Protein AF-G5SJY6-F1 (afdb_monomer)

Organism: NCBI:txid913086

pLDDT: mean 93.72, std 6.52, range [63.47, 98.56]

Sequence (112 aa):
GRPDYPKAISLLQKASEDLDNDSAVDAQMLLGLIYANGVGIAADDEKAAWYFKRSSAISRTGYSEYWAGMMFLNGEPGFIEKNKQKALHWLNLSCLEGFDTGCEEFETLTNG

Nearest PDB structures (foldseek):
  3rjv-assembly1_A  TM=9.802E-01  e=4.331E-10  Klebsiella pneumoniae subsp. pneumoniae MGH 78578
  8gm4-assembly1_A  TM=5.313E-01  e=2.725E-02  Homo sapiens
  5jkp-assembly1_A  TM=5.688E-01  e=1.264E-01  Pseudomonas aeruginosa PAO1
  6lch-assembly1_A  TM=5.613E-01  e=2.004E-01  Pseudomonas aeruginosa
  2gw1-assembly1_B  TM=4.530E-01  e=2.108E+00  Saccharomyces cerevisiae

Secondary structure (DSSP, 8-state):
----HHHHHHHHHHHTS-TTSTHHHHHHHHHHHHHHHTSSS---HHHHHHHHHHHHHHS-TTHHHHHHHHHHHH-BTTTB---HHHHHHHHHHHHHTT-HHHHHHHHHHHH-

Foldseek 3Di:
DQDDVVVLLVVLVVQLPPLVDPSVLVSLLVNLLCQCQQVVHRRDNPSSVVSQCVSCVSPPFLPSLQVSLVCLCVPDPPRHHNDLVSSLVSLVVSVVSPNVVSVVVNCVSVVD

InterPro domains:
  IPR006597 Sel1-like repeat [PF08238] (2-17)
  IPR006597 Sel1-like repeat [PF08238] (26-56)
  IPR006597 Sel1-like repeat [PF08238] (63-98)
  IPR006597 Sel1-like repeat [SM00671] (25-60)
  IPR006597 Sel1-like repeat [SM00671] (62-99)
  IPR052945 Mitotic Progression Regulator [PTHR43628] (2-99)

Mean predicted aligned error: 3.3 Å

Solvent-accessible surface area (backbone atoms only — not comparable to full-atom values): 5666 Å² total; per-residue (Å²): 132,82,87,59,51,74,60,50,49,55,53,29,52,61,45,40,68,48,74,92,38,78,57,15,38,57,24,22,38,50,51,11,46,48,24,54,65,26,67,94,50,77,58,36,60,70,62,11,49,53,27,17,50,55,20,9,72,78,68,45,60,23,47,38,28,26,50,49,8,49,43,21,54,70,30,39,93,97,74,37,68,64,30,65,68,59,12,44,54,28,9,46,53,2,26,74,57,68,20,62,70,17,38,55,54,32,50,52,70,72,74,107

Radius of gyration: 13.59 Å; Cα contacts (8 Å, |Δi|>4): 167; chains: 1; bounding box: 34×24×40 Å

Structure (mmCIF, N/CA/C/O backbone):
data_AF-G5SJY6-F1
#
_entry.id   AF-G5SJY6-F1
#
loop_
_atom_site.group_PDB
_atom_site.id
_atom_site.type_symbol
_atom_site.label_atom_id
_atom_site.label_alt_id
_atom_site.label_comp_id
_atom_site.label_asym_id
_atom_site.label_entity_id
_atom_site.label_seq_id
_atom_site.pdbx_PDB_ins_code
_atom_site.Cartn_x
_atom_site.Cartn_y
_atom_site.Cartn_z
_atom_site.occupancy
_atom_site.B_iso_or_equiv
_atom_site.auth_seq_id
_atom_site.auth_comp_id
_atom_site.auth_asym_id
_atom_site.auth_atom_id
_atom_site.pdbx_PDB_model_num
ATOM 1 N N . GLY A 1 1 ? -9.889 -4.452 -22.628 1.00 64.31 1 GLY A N 1
ATOM 2 C CA . GLY A 1 1 ? -9.205 -5.755 -22.477 1.00 64.31 1 GLY A CA 1
ATOM 3 C C . GLY A 1 1 ? -9.195 -6.128 -21.010 1.00 64.31 1 GLY A C 1
ATOM 4 O O . GLY A 1 1 ? -9.330 -5.227 -20.194 1.00 64.31 1 GLY A O 1
ATOM 5 N N . ARG A 1 2 ? -9.092 -7.416 -20.662 1.00 77.06 2 ARG A N 1
ATOM 6 C CA . ARG A 1 2 ? -8.899 -7.817 -19.257 1.00 77.06 2 ARG A CA 1
ATOM 7 C C . ARG A 1 2 ? -7.470 -7.458 -18.809 1.00 77.06 2 ARG A C 1
ATOM 9 O O . ARG A 1 2 ? -6.580 -7.527 -19.659 1.00 77.06 2 ARG A O 1
ATOM 16 N N . PRO A 1 3 ? -7.247 -7.071 -17.542 1.00 83.69 3 PRO A N 1
ATOM 17 C CA . PRO A 1 3 ? -5.902 -6.825 -17.028 1.00 83.69 3 PRO A CA 1
ATOM 18 C C . PRO A 1 3 ? -5.017 -8.078 -17.121 1.00 83.69 3 PRO A C 1
ATOM 20 O O . PRO A 1 3 ? -5.493 -9.190 -16.895 1.00 83.69 3 PRO A O 1
ATOM 23 N N . ASP A 1 4 ? -3.734 -7.886 -17.434 1.00 91.62 4 ASP A N 1
ATOM 24 C CA . ASP A 1 4 ? -2.702 -8.932 -17.445 1.00 91.62 4 ASP A CA 1
ATOM 25 C C . ASP A 1 4 ? -1.763 -8.706 -16.253 1.00 91.62 4 ASP A C 1
ATOM 27 O O . ASP A 1 4 ? -0.782 -7.961 -16.336 1.00 91.62 4 ASP A O 1
ATOM 31 N N . TYR A 1 5 ? -2.123 -9.298 -15.112 1.00 91.12 5 TYR A N 1
ATOM 32 C CA . TYR A 1 5 ? -1.386 -9.132 -13.858 1.00 91.12 5 TYR A CA 1
ATOM 33 C C . TYR A 1 5 ? 0.029 -9.718 -13.895 1.00 91.12 5 TYR A C 1
ATOM 35 O O . TYR A 1 5 ? 0.938 -9.027 -13.438 1.00 91.12 5 TYR A O 1
ATOM 43 N N . PRO A 1 6 ? 0.282 -10.913 -14.468 1.00 92.88 6 PRO A N 1
ATOM 44 C CA . PRO A 1 6 ? 1.649 -11.405 -14.638 1.00 92.88 6 PRO A CA 1
ATOM 45 C C . PRO A 1 6 ? 2.543 -10.429 -15.410 1.00 92.88 6 PRO A C 1
ATOM 47 O O . PRO A 1 6 ? 3.672 -10.155 -14.994 1.00 92.88 6 PRO A O 1
ATOM 50 N N . LYS A 1 7 ? 2.033 -9.842 -16.500 1.00 94.38 7 LYS A N 1
ATOM 51 C CA . LYS A 1 7 ? 2.777 -8.828 -17.252 1.00 94.38 7 LYS A CA 1
ATOM 52 C C . LYS A 1 7 ? 2.974 -7.541 -16.451 1.00 94.38 7 LYS A C 1
ATOM 54 O O . LYS A 1 7 ? 4.069 -6.985 -16.481 1.00 94.38 7 LYS A O 1
ATOM 59 N N . ALA A 1 8 ? 1.950 -7.075 -15.735 1.00 93.44 8 ALA A N 1
ATOM 60 C CA . ALA A 1 8 ? 2.057 -5.899 -14.872 1.00 93.44 8 ALA A CA 1
ATOM 61 C C . ALA A 1 8 ? 3.129 -6.093 -13.789 1.00 93.44 8 ALA A C 1
ATOM 63 O O . ALA A 1 8 ? 3.979 -5.226 -13.614 1.00 93.44 8 ALA A O 1
ATOM 64 N N . ILE A 1 9 ? 3.151 -7.260 -13.138 1.00 95.19 9 ILE A N 1
ATOM 65 C CA . ILE A 1 9 ? 4.170 -7.621 -12.147 1.00 95.19 9 ILE A CA 1
ATOM 66 C C . ILE A 1 9 ? 5.567 -7.566 -12.762 1.00 95.19 9 ILE A C 1
ATOM 68 O O . ILE A 1 9 ? 6.448 -6.939 -12.187 1.00 95.19 9 ILE A O 1
ATOM 72 N N . SER A 1 10 ? 5.771 -8.157 -13.943 1.00 95.44 10 SER A N 1
ATOM 73 C CA . SER A 1 10 ? 7.080 -8.133 -14.608 1.00 95.44 10 SER A CA 1
ATOM 74 C C . SER A 1 10 ? 7.551 -6.709 -14.934 1.00 95.44 10 SER A C 1
ATOM 76 O O . SER A 1 10 ? 8.724 -6.387 -14.745 1.00 95.44 10 SER A O 1
ATOM 78 N N . LEU A 1 11 ? 6.643 -5.839 -15.389 1.00 94.81 11 LEU A N 1
ATOM 79 C CA . LEU A 1 11 ? 6.960 -4.439 -15.681 1.00 94.81 11 LEU A CA 1
ATOM 80 C C . LEU A 1 11 ? 7.311 -3.653 -14.414 1.00 94.81 11 LEU A C 1
ATOM 82 O O . LEU A 1 11 ? 8.298 -2.920 -14.411 1.00 94.81 11 LEU A O 1
ATOM 86 N N . LEU A 1 12 ? 6.536 -3.828 -13.342 1.00 95.25 12 LEU A N 1
ATOM 87 C CA . LEU A 1 12 ? 6.784 -3.164 -12.064 1.00 95.25 12 LEU A CA 1
ATOM 88 C C . LEU A 1 12 ? 8.069 -3.673 -11.404 1.00 95.25 12 LEU A C 1
ATOM 90 O O . LEU A 1 12 ? 8.820 -2.879 -10.851 1.00 95.25 12 LEU A O 1
ATOM 94 N N . GLN A 1 13 ? 8.367 -4.973 -11.501 1.00 95.06 13 GLN A N 1
ATOM 95 C CA . GLN A 1 13 ? 9.625 -5.533 -11.002 1.00 95.06 13 GLN A CA 1
ATOM 96 C C . GLN A 1 13 ? 10.816 -4.851 -11.666 1.00 95.06 13 GLN A C 1
ATOM 98 O O . GLN A 1 13 ? 11.686 -4.353 -10.959 1.00 95.06 13 GLN A O 1
ATOM 103 N N . LYS A 1 14 ? 10.792 -4.720 -12.996 1.00 93.31 14 LYS A N 1
ATOM 104 C CA . LYS A 1 14 ? 11.828 -4.000 -13.739 1.00 93.31 14 LYS A CA 1
ATOM 105 C C . LYS A 1 14 ? 11.931 -2.527 -13.323 1.00 93.31 14 LYS A C 1
ATOM 107 O O . LYS A 1 14 ? 13.029 -2.009 -13.185 1.00 93.31 14 LYS A O 1
ATOM 112 N N . ALA A 1 15 ? 10.799 -1.853 -13.112 1.00 92.06 15 ALA A N 1
ATOM 113 C CA . ALA A 1 15 ? 10.789 -0.467 -12.637 1.00 92.06 15 ALA A CA 1
ATOM 114 C C . ALA A 1 15 ? 11.341 -0.326 -11.205 1.00 92.06 15 ALA A C 1
ATOM 116 O O . ALA A 1 15 ? 11.907 0.704 -10.867 1.00 92.06 15 ALA A O 1
ATOM 117 N N . SER A 1 16 ? 11.227 -1.371 -10.380 1.00 91.50 16 SER A N 1
ATOM 118 C CA . SER A 1 16 ? 11.731 -1.387 -9.002 1.00 91.50 16 SER A CA 1
ATOM 119 C C . SER A 1 16 ? 13.222 -1.725 -8.857 1.00 91.50 16 SER A C 1
ATOM 121 O O . SER A 1 16 ? 13.718 -1.756 -7.728 1.00 91.50 16 SER A O 1
ATOM 123 N N . GLU A 1 17 ? 13.921 -2.0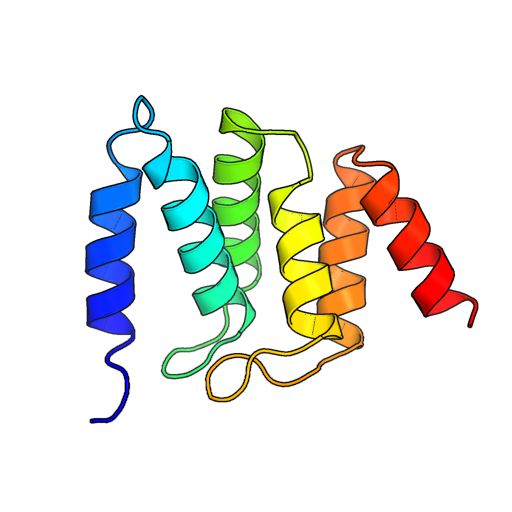28 -9.959 1.00 87.56 17 GLU A N 1
ATOM 124 C CA . GLU A 1 17 ? 15.352 -2.377 -9.958 1.00 87.56 17 GLU A CA 1
ATOM 125 C C . GLU A 1 17 ? 16.256 -1.149 -9.779 1.00 87.56 17 GLU A C 1
ATOM 127 O O . GLU A 1 17 ? 17.311 -1.260 -9.156 1.00 87.56 17 GLU A O 1
ATOM 132 N N . ASP A 1 18 ? 15.840 0.011 -10.293 1.00 83.75 18 ASP A N 1
ATOM 133 C CA . ASP A 1 18 ? 16.586 1.269 -10.206 1.00 83.75 18 ASP A CA 1
ATOM 134 C C . ASP A 1 18 ? 16.116 2.091 -9.000 1.00 83.75 18 ASP A C 1
ATOM 136 O O . ASP A 1 18 ? 15.206 2.911 -9.100 1.00 83.75 18 ASP A O 1
ATOM 140 N N . LEU A 1 19 ? 16.717 1.828 -7.836 1.00 74.81 19 LEU A N 1
ATOM 141 C CA . LEU A 1 19 ? 16.338 2.459 -6.565 1.00 74.81 19 LEU A CA 1
ATOM 142 C C . LEU A 1 19 ? 16.669 3.958 -6.491 1.00 74.81 19 LEU A C 1
ATOM 144 O O . LEU A 1 19 ? 16.162 4.627 -5.595 1.00 74.81 19 LEU A O 1
ATOM 148 N N . ASP A 1 20 ? 17.490 4.479 -7.408 1.00 76.06 20 ASP A N 1
ATOM 149 C CA . ASP A 1 20 ? 17.823 5.909 -7.482 1.00 76.06 20 ASP A CA 1
ATOM 150 C C . ASP A 1 20 ? 16.731 6.719 -8.205 1.00 76.06 20 ASP A C 1
ATOM 152 O O . ASP A 1 20 ? 16.796 7.947 -8.292 1.00 76.06 20 ASP A O 1
ATOM 156 N N . ASN A 1 21 ? 15.717 6.032 -8.734 1.00 77.31 21 ASN A N 1
ATOM 157 C CA . ASN A 1 21 ? 14.588 6.626 -9.419 1.00 77.31 21 ASN A CA 1
ATOM 158 C C . ASN A 1 21 ? 13.356 6.628 -8.506 1.00 77.31 21 ASN A C 1
ATOM 160 O O . ASN A 1 21 ? 12.959 5.584 -7.989 1.00 77.31 21 ASN A O 1
ATOM 164 N N . ASP A 1 22 ? 12.689 7.778 -8.388 1.00 76.69 22 ASP A N 1
ATOM 165 C CA . ASP A 1 22 ? 11.446 7.930 -7.615 1.00 76.69 22 ASP A CA 1
ATOM 166 C C . ASP A 1 22 ? 10.369 6.901 -8.019 1.00 76.69 22 ASP A C 1
ATOM 168 O O . ASP A 1 22 ? 9.554 6.480 -7.199 1.00 76.69 22 ASP A O 1
ATOM 172 N N . SER A 1 23 ? 10.405 6.417 -9.267 1.00 86.19 23 SER A N 1
ATOM 173 C CA . SER A 1 23 ? 9.498 5.367 -9.749 1.00 86.19 23 SER A CA 1
ATOM 174 C C . SER A 1 23 ? 9.650 4.017 -9.040 1.00 86.19 23 SER A C 1
ATOM 176 O O . SER A 1 23 ? 8.712 3.217 -9.073 1.00 86.19 23 SER A O 1
ATOM 178 N N . ALA A 1 24 ? 10.776 3.749 -8.368 1.00 90.56 24 ALA A N 1
ATOM 179 C CA . ALA A 1 24 ? 10.965 2.520 -7.606 1.00 90.56 24 ALA A CA 1
ATOM 180 C C . ALA A 1 24 ? 10.044 2.447 -6.383 1.00 90.56 24 ALA A C 1
ATOM 182 O O . ALA A 1 24 ? 9.569 1.354 -6.063 1.00 90.56 24 ALA A O 1
ATOM 183 N N . VAL A 1 25 ? 9.757 3.589 -5.745 1.00 92.94 25 VAL A N 1
ATOM 184 C CA . VAL A 1 25 ? 8.806 3.693 -4.626 1.00 92.94 25 VAL A CA 1
ATOM 185 C C . VAL A 1 25 ? 7.427 3.242 -5.107 1.00 92.94 25 VAL A C 1
ATOM 187 O O . VAL A 1 25 ? 6.897 2.230 -4.645 1.00 92.94 25 VAL A O 1
ATOM 190 N N . ASP A 1 26 ? 6.893 3.918 -6.127 1.00 93.81 26 ASP A N 1
ATOM 191 C CA . ASP A 1 26 ? 5.563 3.636 -6.676 1.00 93.81 26 ASP A CA 1
ATOM 192 C C . ASP A 1 26 ? 5.453 2.205 -7.222 1.00 93.81 26 ASP A C 1
ATOM 194 O O . ASP A 1 26 ? 4.442 1.522 -7.026 1.00 93.81 26 ASP A O 1
ATOM 198 N N . ALA A 1 27 ? 6.505 1.709 -7.881 1.00 95.81 27 ALA A N 1
ATOM 199 C CA . ALA A 1 27 ? 6.529 0.354 -8.413 1.00 95.81 27 ALA A CA 1
ATOM 200 C C . ALA A 1 27 ? 6.433 -0.701 -7.302 1.00 95.81 27 ALA A C 1
ATOM 202 O O . ALA A 1 27 ? 5.684 -1.675 -7.428 1.00 95.81 27 ALA A O 1
ATOM 203 N N . GLN A 1 28 ? 7.162 -0.503 -6.202 1.00 96.00 28 GLN A N 1
ATOM 204 C CA . GLN A 1 28 ? 7.118 -1.389 -5.043 1.00 96.00 28 GLN A CA 1
ATOM 205 C C . GLN A 1 28 ? 5.773 -1.289 -4.310 1.00 96.00 28 GLN A C 1
ATOM 207 O O . GLN A 1 28 ? 5.213 -2.326 -3.953 1.00 96.00 28 GLN A O 1
ATOM 212 N N . MET A 1 29 ? 5.190 -0.092 -4.171 1.00 96.44 29 MET A N 1
ATOM 213 C CA . MET A 1 29 ? 3.836 0.080 -3.620 1.00 96.44 29 MET A CA 1
ATOM 214 C C . MET A 1 29 ? 2.789 -0.686 -4.436 1.00 96.44 29 MET A C 1
ATOM 216 O O . MET A 1 29 ? 1.981 -1.431 -3.879 1.00 96.44 29 MET A O 1
ATOM 220 N N . LEU A 1 30 ? 2.820 -0.567 -5.765 1.00 95.94 30 LEU A N 1
ATOM 221 C CA . LEU A 1 30 ? 1.878 -1.269 -6.638 1.00 95.94 30 LEU A CA 1
ATOM 222 C C . LEU A 1 30 ? 2.081 -2.787 -6.622 1.00 95.94 30 LEU A C 1
ATOM 224 O O . LEU A 1 30 ? 1.096 -3.524 -6.604 1.00 95.94 30 LEU A O 1
ATOM 228 N N . LEU A 1 31 ? 3.327 -3.272 -6.586 1.00 96.88 31 LEU A N 1
ATOM 229 C CA . LEU A 1 31 ? 3.610 -4.703 -6.420 1.00 96.88 31 LEU A CA 1
ATOM 230 C C . LEU A 1 31 ? 3.030 -5.227 -5.111 1.00 96.88 31 LEU A C 1
ATOM 232 O O . LEU A 1 31 ? 2.336 -6.246 -5.120 1.00 96.88 31 LEU A O 1
ATOM 236 N N . GLY A 1 32 ? 3.264 -4.509 -4.011 1.00 97.44 32 GLY A N 1
ATOM 237 C CA . GLY A 1 32 ? 2.696 -4.848 -2.714 1.00 97.44 32 GLY A CA 1
ATOM 238 C C . GLY A 1 32 ? 1.173 -4.933 -2.772 1.00 97.44 32 GLY A C 1
ATOM 239 O O . GLY A 1 32 ? 0.590 -5.929 -2.352 1.00 97.44 32 GLY A O 1
ATOM 240 N N . LEU A 1 33 ? 0.522 -3.946 -3.394 1.00 97.38 33 LEU A N 1
ATOM 241 C CA . LEU A 1 33 ? -0.934 -3.904 -3.498 1.00 97.38 33 LEU A CA 1
ATOM 242 C C . LEU A 1 33 ? -1.504 -5.030 -4.372 1.00 97.38 33 LEU A C 1
ATOM 244 O O . LEU A 1 33 ? -2.541 -5.594 -4.031 1.00 97.38 33 LEU A O 1
ATOM 248 N N . ILE A 1 34 ? -0.831 -5.405 -5.465 1.00 96.31 34 ILE A N 1
ATOM 249 C CA . ILE A 1 34 ? -1.240 -6.539 -6.310 1.00 96.31 34 ILE A CA 1
ATOM 250 C C . ILE A 1 34 ? -1.239 -7.843 -5.499 1.00 96.31 34 ILE A C 1
ATOM 252 O O . ILE A 1 34 ? -2.231 -8.578 -5.533 1.00 96.31 34 ILE A O 1
ATOM 256 N N . TYR A 1 35 ? -0.169 -8.109 -4.743 1.00 97.88 35 TYR A N 1
ATOM 257 C CA . TYR A 1 35 ? -0.072 -9.305 -3.901 1.00 97.88 35 TYR A CA 1
ATOM 258 C C . TYR A 1 35 ? -1.033 -9.267 -2.708 1.00 97.88 35 TYR A C 1
ATOM 260 O O . TYR A 1 35 ? -1.678 -10.274 -2.431 1.00 97.88 35 TYR A O 1
ATOM 268 N N . ALA A 1 36 ? -1.208 -8.113 -2.061 1.00 97.44 36 ALA A N 1
ATOM 269 C CA . ALA A 1 36 ? -2.159 -7.947 -0.962 1.00 97.44 36 ALA A CA 1
ATOM 270 C C . ALA A 1 36 ? -3.606 -8.141 -1.428 1.00 97.44 36 ALA A C 1
ATOM 272 O O . ALA A 1 36 ? -4.469 -8.619 -0.693 1.00 97.44 36 ALA A O 1
ATOM 273 N N . ASN A 1 37 ? -3.914 -7.729 -2.658 1.00 95.00 37 ASN A N 1
ATOM 274 C CA . ASN A 1 37 ? -5.257 -7.822 -3.204 1.00 95.00 37 ASN A CA 1
ATOM 275 C C . ASN A 1 37 ? -5.589 -9.253 -3.646 1.00 95.00 37 ASN A C 1
ATOM 277 O O . ASN A 1 37 ? -6.641 -9.772 -3.272 1.00 95.00 37 ASN A O 1
ATOM 281 N N . GLY A 1 38 ? -4.682 -9.897 -4.388 1.00 92.00 38 GLY A N 1
ATOM 282 C CA . GLY A 1 38 ? -4.915 -11.224 -4.961 1.00 92.00 38 GLY A CA 1
ATOM 283 C C . GLY A 1 38 ? -5.923 -11.219 -6.114 1.00 92.00 38 GLY A C 1
ATOM 284 O O . GLY A 1 38 ? -6.697 -12.160 -6.268 1.00 92.00 38 GLY A O 1
ATOM 285 N N . VAL A 1 39 ? -5.964 -10.150 -6.918 1.00 82.69 39 VAL A N 1
ATOM 286 C CA . VAL A 1 39 ? -6.820 -10.104 -8.115 1.00 82.69 39 VAL A CA 1
ATOM 287 C C . VAL A 1 39 ? -6.036 -10.599 -9.322 1.00 82.69 39 VAL A C 1
ATOM 289 O O . VAL A 1 39 ? -4.973 -10.082 -9.651 1.00 82.69 39 VAL A O 1
ATOM 292 N N . GLY A 1 40 ? -6.564 -11.638 -9.975 1.00 84.44 40 GLY A N 1
ATOM 293 C CA . GLY A 1 40 ? -5.936 -12.289 -11.130 1.00 84.44 40 GLY A CA 1
ATOM 294 C C . GLY A 1 40 ? -4.697 -13.136 -10.808 1.00 84.44 40 GLY A C 1
ATOM 295 O O . GLY A 1 40 ? -4.177 -13.794 -11.707 1.00 84.44 40 GLY A O 1
ATOM 296 N N . ILE A 1 4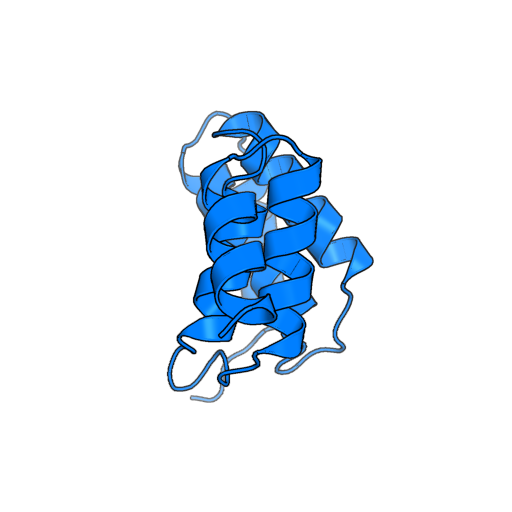1 ? -4.263 -13.157 -9.545 1.00 91.00 41 ILE A N 1
ATOM 297 C CA . ILE A 1 41 ? -3.227 -14.026 -8.967 1.00 91.00 41 ILE A CA 1
ATOM 298 C C . ILE A 1 41 ? -3.654 -14.455 -7.553 1.00 91.00 41 ILE A C 1
ATOM 300 O O . ILE A 1 41 ? -4.609 -13.907 -7.015 1.00 91.00 41 ILE A O 1
ATOM 304 N N . ALA A 1 42 ? -2.952 -15.398 -6.924 1.00 93.81 42 ALA A N 1
ATOM 305 C CA . ALA A 1 42 ? -3.169 -15.684 -5.504 1.00 93.81 42 ALA A CA 1
ATOM 306 C C . ALA A 1 42 ? -2.671 -14.518 -4.629 1.00 93.81 42 ALA A C 1
ATOM 308 O O . ALA A 1 42 ? -1.612 -13.953 -4.909 1.00 93.81 42 ALA A O 1
ATOM 309 N N . ALA A 1 43 ? -3.430 -14.177 -3.582 1.00 94.69 43 ALA A N 1
ATOM 310 C CA . ALA A 1 43 ? -2.981 -13.223 -2.572 1.00 94.69 43 ALA A CA 1
ATOM 311 C C . ALA A 1 43 ? -1.764 -13.772 -1.809 1.00 94.69 43 ALA A C 1
ATOM 313 O O . ALA A 1 43 ? -1.672 -14.977 -1.569 1.00 94.69 43 ALA A O 1
ATOM 314 N N . ASP A 1 44 ? -0.849 -12.883 -1.435 1.00 97.75 44 ASP A N 1
ATOM 315 C CA . ASP A 1 44 ? 0.388 -13.206 -0.723 1.00 97.75 44 ASP A CA 1
ATOM 316 C C . ASP A 1 44 ? 0.777 -12.018 0.168 1.00 97.75 44 ASP A C 1
ATOM 318 O O . ASP A 1 44 ? 1.502 -11.112 -0.249 1.00 97.75 44 ASP A O 1
ATOM 322 N N . ASP A 1 45 ? 0.233 -11.997 1.386 1.00 96.44 45 ASP A N 1
ATOM 323 C CA . ASP A 1 45 ? 0.421 -10.884 2.323 1.00 96.44 45 ASP A CA 1
ATOM 324 C C . ASP A 1 45 ? 1.880 -10.770 2.797 1.00 96.44 45 ASP A C 1
ATOM 326 O O . ASP A 1 45 ? 2.368 -9.665 3.030 1.00 96.44 45 ASP A O 1
ATOM 330 N N . GLU A 1 46 ? 2.624 -11.880 2.866 1.00 97.31 46 GLU A N 1
ATOM 331 C CA . GLU A 1 46 ? 4.053 -11.856 3.210 1.00 97.31 46 GLU A CA 1
ATOM 332 C C . GLU A 1 46 ? 4.862 -11.133 2.132 1.00 97.31 46 GLU A C 1
ATOM 334 O O . GLU A 1 46 ? 5.664 -10.239 2.424 1.00 97.31 46 GLU A O 1
ATOM 339 N N . LYS A 1 47 ? 4.623 -11.477 0.863 1.00 97.38 47 LYS A N 1
ATOM 340 C CA . LYS A 1 47 ? 5.280 -10.804 -0.257 1.00 97.38 47 LYS A CA 1
ATOM 341 C C . LYS A 1 47 ? 4.829 -9.352 -0.376 1.00 97.38 47 LYS A C 1
ATOM 343 O O . LYS A 1 47 ? 5.654 -8.487 -0.673 1.00 97.38 47 LYS A O 1
ATOM 348 N N . ALA A 1 48 ? 3.556 -9.067 -0.118 1.00 98.00 48 ALA A N 1
ATOM 349 C CA . ALA A 1 48 ? 3.054 -7.703 -0.102 1.00 98.00 48 ALA A CA 1
ATOM 350 C C . ALA A 1 48 ? 3.766 -6.847 0.953 1.00 98.00 48 ALA A C 1
ATOM 352 O O . ALA A 1 48 ? 4.310 -5.795 0.617 1.00 98.00 48 ALA A O 1
ATOM 353 N N . ALA A 1 49 ? 3.864 -7.343 2.190 1.00 97.62 49 ALA A N 1
ATOM 354 C CA . ALA A 1 49 ? 4.592 -6.679 3.266 1.00 97.62 49 ALA A CA 1
ATOM 355 C C . ALA A 1 49 ? 6.070 -6.464 2.911 1.00 97.62 49 ALA A C 1
ATOM 357 O O . ALA A 1 49 ? 6.617 -5.397 3.172 1.00 97.62 49 ALA A O 1
ATOM 358 N N . TRP A 1 50 ? 6.718 -7.437 2.263 1.00 97.25 50 TRP A N 1
ATOM 359 C CA . TRP A 1 50 ? 8.100 -7.284 1.805 1.00 97.25 50 TRP A CA 1
ATOM 360 C C . TRP A 1 50 ? 8.270 -6.122 0.815 1.00 97.25 50 TRP A C 1
ATOM 362 O O . TRP A 1 50 ? 9.207 -5.332 0.945 1.00 97.25 50 TRP A O 1
ATOM 372 N N . TYR A 1 51 ? 7.361 -5.989 -0.155 1.00 97.62 51 TYR A N 1
ATOM 373 C CA . TYR A 1 51 ? 7.390 -4.884 -1.114 1.00 97.62 51 TYR A CA 1
ATOM 374 C C . TYR A 1 51 ? 7.090 -3.533 -0.458 1.00 97.62 51 TYR A C 1
ATOM 376 O O . TYR A 1 51 ? 7.808 -2.568 -0.721 1.00 97.62 51 TYR A O 1
ATOM 384 N N . PHE A 1 52 ? 6.091 -3.464 0.425 1.00 97.69 52 PHE A N 1
ATOM 385 C CA . PHE A 1 52 ? 5.773 -2.229 1.143 1.00 97.69 52 PHE A CA 1
ATOM 386 C C . PHE A 1 52 ? 6.930 -1.764 2.024 1.00 97.69 52 PHE A C 1
ATOM 388 O O . PHE A 1 52 ? 7.311 -0.601 1.931 1.00 97.69 52 PHE A O 1
ATOM 395 N N . LYS A 1 53 ? 7.578 -2.670 2.765 1.00 95.50 53 LYS A N 1
ATOM 396 C CA . LYS A 1 53 ? 8.750 -2.321 3.579 1.00 95.50 53 LYS A CA 1
ATOM 397 C C . LYS A 1 53 ? 9.897 -1.776 2.743 1.00 95.50 53 LYS A C 1
ATOM 399 O O . LYS A 1 53 ? 10.532 -0.804 3.140 1.00 95.50 53 LYS A O 1
ATOM 404 N N . ARG A 1 54 ? 10.171 -2.380 1.580 1.00 94.12 54 ARG A N 1
ATOM 405 C CA . ARG A 1 54 ? 11.200 -1.869 0.660 1.00 94.12 54 ARG A CA 1
ATOM 406 C C . ARG A 1 54 ? 10.871 -0.464 0.182 1.00 94.12 54 ARG A C 1
ATOM 408 O O . ARG A 1 54 ? 11.750 0.388 0.235 1.00 94.12 54 ARG A O 1
ATOM 415 N N . SER A 1 55 ? 9.617 -0.226 -0.194 1.00 94.88 55 SER A N 1
ATOM 416 C CA . SER A 1 55 ? 9.158 1.091 -0.632 1.00 94.88 55 SER A CA 1
ATOM 417 C C . SER A 1 55 ? 9.287 2.118 0.491 1.00 94.88 55 SER A C 1
ATOM 419 O O . SER A 1 55 ? 9.860 3.191 0.309 1.00 94.88 55 SER A O 1
ATOM 421 N N . SER A 1 56 ? 8.822 1.769 1.689 1.00 94.75 56 SER A N 1
ATOM 422 C CA . SER A 1 56 ? 8.901 2.612 2.882 1.00 94.75 56 SER A CA 1
ATOM 423 C C . SER A 1 56 ? 10.353 2.905 3.291 1.00 94.75 56 SER A C 1
ATOM 425 O O . SER A 1 56 ? 10.636 4.001 3.769 1.00 94.75 56 SER A O 1
ATOM 427 N N . ALA A 1 57 ? 11.293 1.984 3.049 1.00 92.19 57 ALA A N 1
ATOM 428 C CA . ALA A 1 57 ? 12.714 2.173 3.353 1.00 92.19 57 ALA A CA 1
ATOM 429 C C . ALA A 1 57 ? 13.412 3.216 2.462 1.00 92.19 57 ALA A C 1
ATOM 431 O O . ALA A 1 57 ? 14.376 3.836 2.906 1.00 92.19 57 ALA A O 1
ATOM 432 N N . ILE A 1 58 ? 12.938 3.415 1.228 1.00 90.56 58 ILE A N 1
ATOM 433 C CA . ILE A 1 58 ? 13.467 4.425 0.290 1.00 90.56 58 ILE A CA 1
ATOM 434 C C . ILE A 1 58 ? 12.571 5.670 0.180 1.00 90.56 58 ILE A C 1
ATOM 436 O O . ILE A 1 58 ? 12.852 6.565 -0.609 1.00 90.56 58 ILE A O 1
ATOM 440 N N . SER A 1 59 ? 11.500 5.741 0.974 1.00 88.88 59 SER A N 1
ATOM 441 C CA . SER A 1 59 ? 10.595 6.890 1.043 1.00 88.88 59 SER A CA 1
ATOM 442 C C . SER A 1 59 ? 10.427 7.350 2.495 1.00 88.88 59 SER A C 1
ATOM 444 O O . SER A 1 59 ? 11.296 8.029 3.042 1.00 88.88 59 SER A O 1
ATOM 446 N N . ARG A 1 60 ? 9.323 6.978 3.146 1.00 92.94 60 ARG A N 1
ATOM 447 C CA . ARG A 1 60 ? 9.063 7.223 4.564 1.00 92.94 60 ARG A CA 1
ATOM 448 C C . ARG A 1 60 ? 8.626 5.920 5.228 1.00 92.94 60 ARG A C 1
ATOM 450 O O . ARG A 1 60 ? 7.690 5.272 4.764 1.00 92.94 60 ARG A O 1
ATOM 457 N N . THR A 1 61 ? 9.265 5.580 6.346 1.00 94.50 61 THR A N 1
ATOM 458 C CA . THR A 1 61 ? 8.947 4.388 7.141 1.00 94.50 61 THR A CA 1
ATOM 459 C C . THR A 1 61 ? 7.446 4.296 7.436 1.00 94.50 61 THR A C 1
ATOM 461 O O . THR A 1 61 ? 6.834 5.283 7.843 1.00 94.50 61 THR A O 1
ATOM 464 N N . GLY A 1 62 ? 6.857 3.125 7.173 1.00 93.81 62 GLY A N 1
ATOM 465 C CA . GLY A 1 62 ? 5.435 2.823 7.366 1.00 93.81 62 GLY A CA 1
ATOM 466 C C . GLY A 1 62 ? 4.455 3.489 6.386 1.00 93.81 62 GLY A C 1
ATOM 467 O O . GLY A 1 62 ? 3.259 3.198 6.448 1.00 93.81 62 GLY A O 1
ATOM 468 N N . TYR A 1 63 ? 4.905 4.360 5.473 1.00 96.56 63 TYR A N 1
ATOM 469 C CA . TYR A 1 63 ? 4.009 5.078 4.556 1.00 96.56 63 TYR A CA 1
ATOM 470 C C . TYR A 1 63 ? 3.320 4.153 3.546 1.00 96.56 63 TYR A C 1
ATOM 472 O O . TYR A 1 63 ? 2.128 4.308 3.278 1.00 96.56 63 TYR A O 1
ATOM 480 N N . SER A 1 64 ? 4.045 3.183 2.988 1.00 97.31 64 SER A N 1
ATOM 481 C CA . SER A 1 64 ? 3.506 2.293 1.950 1.00 97.31 64 SER A CA 1
ATOM 482 C C . SER A 1 64 ? 2.429 1.366 2.510 1.00 97.31 64 SER A C 1
ATOM 484 O O . SER A 1 64 ? 1.409 1.125 1.866 1.00 97.31 64 SER A O 1
ATOM 486 N N . GLU A 1 65 ? 2.631 0.888 3.737 1.00 98.00 65 GLU A N 1
ATOM 487 C CA . GLU A 1 65 ? 1.664 0.107 4.499 1.00 98.00 65 GLU A CA 1
ATOM 488 C C . GLU A 1 65 ? 0.414 0.940 4.820 1.00 98.00 65 GLU A C 1
ATOM 490 O O . GLU A 1 65 ? -0.708 0.470 4.625 1.00 98.00 65 GLU A O 1
ATOM 495 N N . TYR A 1 66 ? 0.586 2.205 5.226 1.00 98.38 66 TYR A N 1
ATO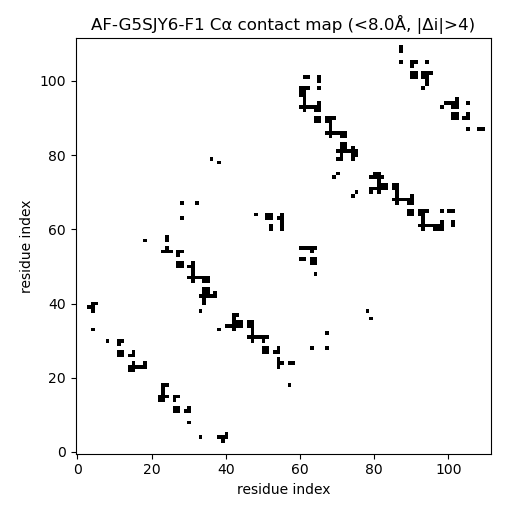M 496 C CA . TYR A 1 66 ? -0.535 3.126 5.442 1.00 98.38 66 TYR A CA 1
ATOM 497 C C . TYR A 1 66 ? -1.341 3.313 4.159 1.00 98.38 66 TYR A C 1
ATOM 499 O O . TYR A 1 66 ? -2.564 3.160 4.150 1.00 98.38 66 TYR A O 1
ATOM 507 N N . TRP A 1 67 ? -0.648 3.599 3.056 1.00 98.19 67 TRP A N 1
ATOM 508 C CA . TRP A 1 67 ? -1.272 3.797 1.758 1.00 98.19 67 TRP A CA 1
ATOM 509 C C . TRP A 1 67 ? -2.064 2.560 1.324 1.00 98.19 67 TRP A C 1
ATOM 511 O O . TRP A 1 67 ? -3.211 2.691 0.900 1.00 98.19 67 TRP A O 1
ATOM 521 N N . ALA A 1 68 ? -1.512 1.357 1.505 1.00 98.06 68 ALA A N 1
ATOM 522 C CA . ALA A 1 68 ? -2.225 0.111 1.233 1.00 98.06 68 ALA A CA 1
ATOM 523 C C . ALA A 1 68 ? -3.497 -0.018 2.087 1.00 98.06 68 ALA A C 1
ATOM 525 O O . ALA A 1 68 ? -4.560 -0.370 1.570 1.00 98.06 68 ALA A O 1
ATOM 526 N N . GLY A 1 69 ? -3.415 0.332 3.373 1.00 98.25 69 GLY A N 1
ATOM 527 C CA . GLY A 1 69 ? -4.563 0.395 4.272 1.00 98.25 69 GLY A CA 1
ATOM 528 C C . GLY A 1 69 ? -5.678 1.297 3.745 1.00 98.25 69 GLY A C 1
ATOM 529 O O . GLY A 1 69 ? -6.831 0.871 3.638 1.00 98.25 69 GLY A O 1
ATOM 530 N N . MET A 1 70 ? -5.320 2.507 3.313 1.00 98.44 70 MET A N 1
ATOM 531 C CA . MET A 1 70 ? -6.259 3.467 2.731 1.00 98.44 70 MET A CA 1
ATOM 532 C C . MET A 1 70 ? -6.833 3.000 1.388 1.00 98.44 70 MET A C 1
ATOM 534 O O . MET A 1 70 ? -8.019 3.211 1.129 1.00 98.44 70 MET A O 1
ATOM 538 N N . MET A 1 71 ? -6.042 2.319 0.554 1.00 98.25 71 MET A N 1
ATOM 539 C CA . MET A 1 71 ? -6.517 1.735 -0.706 1.00 98.25 71 MET A CA 1
ATOM 540 C C . MET A 1 71 ? -7.585 0.667 -0.465 1.00 98.25 71 MET A C 1
ATOM 542 O O . MET A 1 71 ? -8.605 0.658 -1.149 1.00 98.25 71 MET A O 1
ATOM 546 N N . PHE A 1 72 ? -7.413 -0.201 0.535 1.00 98.38 72 PHE A N 1
ATOM 547 C CA . PHE A 1 72 ? -8.454 -1.167 0.897 1.00 98.38 72 PHE A CA 1
ATOM 548 C C . PHE A 1 72 ? -9.643 -0.522 1.605 1.00 98.38 72 PHE A C 1
ATOM 550 O O . PHE A 1 72 ? -10.761 -1.009 1.463 1.00 98.38 72 PHE A O 1
ATOM 557 N N . LEU A 1 73 ? -9.451 0.573 2.340 1.00 97.94 73 LEU A N 1
ATOM 558 C CA . LEU A 1 73 ? -10.562 1.280 2.972 1.00 97.94 73 LEU A CA 1
ATOM 559 C C . LEU A 1 73 ? -11.470 1.958 1.936 1.00 97.94 73 LEU A C 1
ATOM 561 O O . LEU A 1 73 ? -12.697 1.834 1.983 1.00 97.94 73 LEU A O 1
ATOM 565 N N . ASN A 1 74 ? -10.854 2.663 0.988 1.00 97.38 74 ASN A N 1
ATOM 566 C CA . ASN A 1 74 ? -11.546 3.457 -0.022 1.00 97.38 74 ASN A CA 1
ATOM 567 C C . ASN A 1 74 ? -11.962 2.633 -1.243 1.00 97.38 74 ASN A C 1
ATOM 569 O O . ASN A 1 74 ? -12.966 2.955 -1.882 1.00 97.38 74 ASN A O 1
ATOM 573 N N . GLY A 1 75 ? -11.250 1.544 -1.526 1.00 96.62 75 GLY A N 1
ATOM 574 C CA . GLY A 1 75 ? -11.379 0.799 -2.770 1.00 96.62 75 GLY A CA 1
ATOM 575 C C . GLY A 1 75 ? -10.889 1.605 -3.977 1.00 96.62 75 GLY A C 1
ATOM 576 O O . GLY A 1 75 ? -10.750 2.823 -3.930 1.00 96.62 75 GLY A O 1
ATOM 577 N N . GLU A 1 76 ? -10.671 0.904 -5.081 1.00 94.81 76 GLU A N 1
ATOM 578 C CA . GLU A 1 76 ? -10.332 1.462 -6.387 1.00 94.81 76 GLU A CA 1
ATOM 579 C C . GLU A 1 76 ? -11.152 0.702 -7.440 1.00 94.81 76 GLU A C 1
ATOM 581 O O . GLU A 1 76 ? -10.912 -0.493 -7.658 1.00 94.81 76 GLU A O 1
ATOM 586 N N . PRO A 1 77 ? -12.157 1.332 -8.074 1.00 93.62 77 PRO A N 1
ATOM 587 C CA . PRO A 1 77 ? -13.055 0.650 -8.998 1.00 93.62 77 PRO A CA 1
ATOM 588 C C . PRO A 1 77 ? -12.317 -0.122 -10.098 1.00 93.62 77 PRO A C 1
ATOM 590 O O . PRO A 1 77 ? -11.509 0.425 -10.841 1.00 93.62 77 PRO A O 1
ATOM 593 N N . GLY A 1 78 ? -12.627 -1.413 -10.229 1.00 89.88 78 GLY A N 1
ATOM 594 C CA . GLY A 1 78 ? -12.001 -2.288 -11.225 1.00 89.88 78 GLY A CA 1
ATOM 595 C C . GLY A 1 78 ? -10.642 -2.863 -10.815 1.00 89.88 78 GLY A C 1
ATOM 596 O O . GLY A 1 78 ? -10.084 -3.655 -11.576 1.00 89.88 78 GLY A O 1
ATOM 597 N N . PHE A 1 79 ? -10.137 -2.525 -9.625 1.00 91.56 79 PHE A N 1
ATOM 598 C CA . PHE A 1 79 ? -8.906 -3.098 -9.089 1.00 91.56 79 PHE A CA 1
ATOM 599 C C . PHE A 1 79 ? -9.037 -3.562 -7.633 1.00 91.56 79 PHE A C 1
ATOM 601 O O . PHE A 1 79 ? -8.815 -4.742 -7.371 1.00 91.56 79 PHE A O 1
ATOM 608 N N . ILE A 1 80 ? -9.419 -2.680 -6.705 1.00 95.31 80 ILE A N 1
ATOM 609 C CA . ILE A 1 80 ? -9.499 -2.954 -5.263 1.00 95.31 80 ILE A CA 1
ATOM 610 C C . ILE A 1 80 ? -10.945 -2.819 -4.790 1.00 95.31 80 ILE A C 1
ATOM 612 O O . ILE A 1 80 ? -11.543 -1.747 -4.870 1.00 95.31 80 ILE A O 1
ATOM 616 N N . GLU A 1 81 ? -11.511 -3.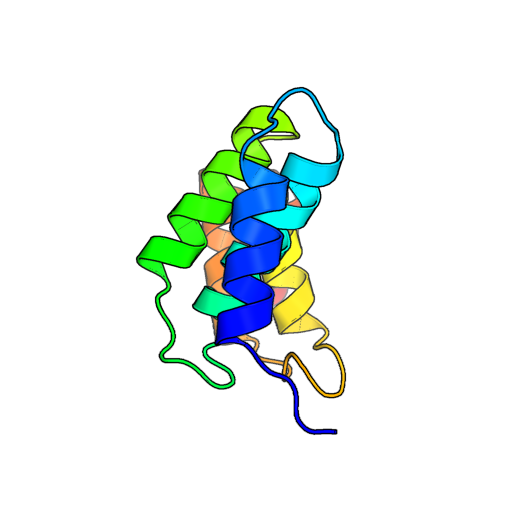888 -4.242 1.00 95.19 81 GLU A N 1
ATOM 617 C CA . GLU A 1 81 ? -12.777 -3.788 -3.517 1.00 95.19 81 GLU A CA 1
ATOM 618 C C . GLU A 1 81 ? -12.538 -3.268 -2.098 1.00 95.19 81 GLU A C 1
ATOM 620 O O . GLU A 1 81 ? -11.543 -3.611 -1.454 1.00 95.19 81 GLU A O 1
ATOM 625 N N . LYS A 1 82 ? -13.475 -2.456 -1.593 1.00 97.44 82 LYS A N 1
ATOM 626 C CA . LYS A 1 82 ? -13.436 -1.987 -0.205 1.00 97.44 82 LYS A CA 1
ATOM 627 C C . LYS A 1 82 ? -13.407 -3.178 0.748 1.00 97.44 82 LYS A C 1
ATOM 629 O O . LYS A 1 82 ? -14.305 -4.018 0.728 1.00 97.44 82 LYS A O 1
ATOM 634 N N . ASN A 1 83 ? -12.411 -3.224 1.620 1.00 97.31 83 ASN A N 1
ATOM 635 C CA . ASN A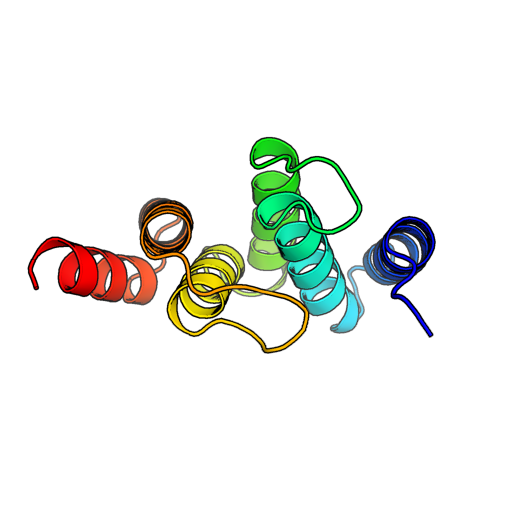 1 83 ? -12.223 -4.288 2.589 1.00 97.31 83 ASN A CA 1
ATOM 636 C C . ASN A 1 83 ? -11.669 -3.723 3.904 1.00 97.31 83 ASN A C 1
ATOM 638 O O . ASN A 1 83 ? -10.467 -3.504 4.050 1.00 97.31 83 ASN A O 1
ATOM 642 N N . LYS A 1 84 ? -12.557 -3.538 4.891 1.00 97.06 84 LYS A N 1
ATOM 643 C CA . LYS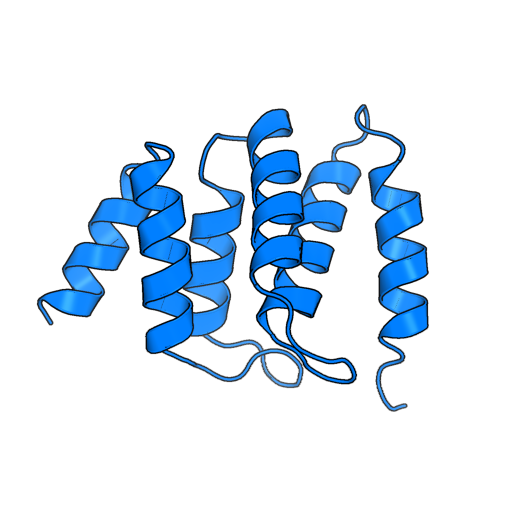 A 1 84 ? -12.197 -3.004 6.216 1.00 97.06 84 LYS A CA 1
ATOM 644 C C . LYS A 1 84 ? -11.168 -3.883 6.946 1.00 97.06 84 LYS A C 1
ATOM 646 O O . LYS A 1 84 ? -10.324 -3.351 7.654 1.00 97.06 84 LYS A O 1
ATOM 651 N N . GLN A 1 85 ? -11.203 -5.207 6.772 1.00 97.06 85 GLN A N 1
ATOM 652 C CA . GLN A 1 85 ? -10.258 -6.114 7.439 1.00 97.06 85 GLN A CA 1
ATOM 653 C C . GLN A 1 85 ? -8.841 -5.964 6.880 1.00 97.06 85 GLN A C 1
ATOM 655 O O . GLN A 1 85 ? -7.896 -5.835 7.653 1.00 97.06 85 GLN A O 1
ATOM 660 N N . LYS A 1 86 ? -8.694 -5.915 5.549 1.00 97.31 86 LYS A N 1
ATOM 661 C CA . LYS A 1 86 ? -7.399 -5.627 4.917 1.00 97.31 86 LYS A CA 1
ATOM 662 C C . LYS A 1 86 ? -6.921 -4.218 5.264 1.00 97.31 86 LYS A C 1
ATOM 664 O O . LYS A 1 86 ? -5.749 -4.054 5.576 1.00 97.31 86 LYS A O 1
ATOM 669 N N . ALA A 1 87 ? -7.818 -3.230 5.290 1.00 98.25 87 ALA A N 1
ATOM 670 C CA . ALA A 1 87 ? -7.475 -1.875 5.718 1.00 98.25 87 ALA A CA 1
ATOM 671 C C . ALA A 1 87 ? -6.861 -1.862 7.128 1.00 98.25 87 ALA A C 1
ATOM 673 O O . ALA A 1 87 ? -5.745 -1.386 7.304 1.00 98.25 87 ALA A O 1
ATOM 674 N N . LEU A 1 88 ? -7.540 -2.472 8.106 1.00 98.38 88 LEU A N 1
ATOM 675 C CA . LEU A 1 88 ? -7.041 -2.603 9.478 1.00 98.38 88 LEU A CA 1
ATOM 676 C C . LEU A 1 88 ? -5.706 -3.355 9.550 1.00 98.38 88 LEU A C 1
ATOM 678 O O . LEU A 1 88 ? -4.823 -2.949 10.296 1.00 98.38 88 LEU A O 1
ATOM 682 N N . HIS A 1 89 ? -5.537 -4.427 8.772 1.00 98.06 89 HIS A N 1
ATOM 683 C CA . HIS A 1 89 ? -4.287 -5.188 8.739 1.00 98.06 89 HIS A CA 1
ATOM 684 C C . HIS A 1 89 ? -3.092 -4.318 8.319 1.00 98.06 89 HIS A C 1
ATOM 686 O O . HIS A 1 89 ? -2.084 -4.273 9.025 1.00 98.06 89 HIS A O 1
ATOM 692 N N . TRP A 1 90 ? -3.217 -3.596 7.204 1.00 98.38 90 TRP A N 1
ATOM 693 C CA . TRP A 1 90 ? -2.131 -2.773 6.670 1.00 98.38 90 TRP A CA 1
ATOM 694 C C . TRP A 1 90 ? -1.893 -1.496 7.488 1.00 98.38 90 TRP A C 1
ATOM 696 O O . TRP A 1 90 ? -0.740 -1.132 7.711 1.00 98.38 90 TRP A O 1
ATOM 706 N N . LEU A 1 91 ? -2.947 -0.867 8.023 1.00 98.56 91 LEU A N 1
ATOM 707 C CA . LEU A 1 91 ? -2.810 0.269 8.947 1.00 98.56 91 LEU A CA 1
ATOM 708 C C . LEU A 1 91 ? -2.119 -0.136 10.255 1.00 98.56 91 LEU A C 1
ATOM 710 O O . LEU A 1 91 ? -1.261 0.594 10.745 1.00 98.56 91 LEU A O 1
ATOM 714 N N . ASN A 1 92 ? -2.413 -1.327 10.785 1.00 98.19 92 ASN A N 1
ATOM 715 C CA . ASN A 1 92 ? -1.710 -1.848 11.955 1.00 98.19 92 ASN A CA 1
ATOM 716 C C . ASN A 1 92 ? -0.216 -2.055 11.674 1.00 98.19 92 ASN A C 1
ATOM 718 O O . ASN A 1 92 ? 0.620 -1.664 12.481 1.00 98.19 92 ASN A O 1
ATOM 722 N N . LEU A 1 93 ? 0.140 -2.638 10.523 1.00 97.56 93 LEU A N 1
ATOM 723 C CA . LEU A 1 93 ? 1.548 -2.787 10.137 1.00 97.56 93 LEU A CA 1
ATOM 724 C C . LEU A 1 93 ? 2.245 -1.431 9.994 1.00 97.56 93 LEU A C 1
ATOM 726 O O . LEU A 1 93 ? 3.350 -1.266 10.497 1.00 97.56 93 LEU A O 1
ATOM 730 N N . SER A 1 94 ? 1.580 -0.451 9.383 1.00 97.88 94 SER A N 1
ATOM 731 C CA . SER A 1 94 ? 2.076 0.925 9.300 1.00 97.88 94 SER A CA 1
ATOM 732 C C . SER A 1 94 ? 2.351 1.535 10.679 1.00 97.88 94 SER A C 1
ATOM 734 O O . SER A 1 94 ? 3.429 2.083 10.914 1.00 97.88 94 SER A O 1
ATOM 736 N N . CYS A 1 95 ? 1.411 1.370 11.613 1.00 97.75 95 CYS A N 1
ATOM 737 C CA . CYS A 1 95 ? 1.556 1.825 12.990 1.00 97.75 95 CYS A CA 1
ATOM 738 C C . CYS A 1 95 ? 2.748 1.163 13.700 1.00 97.75 95 CYS A C 1
ATOM 740 O O . CYS A 1 95 ? 3.544 1.838 14.349 1.00 97.75 95 CYS A O 1
ATOM 742 N N . LEU A 1 96 ? 2.921 -0.153 13.532 1.00 97.00 96 LEU A N 1
ATOM 743 C CA . LEU A 1 96 ? 4.030 -0.907 14.128 1.00 97.00 96 LEU A CA 1
ATOM 744 C C . LEU A 1 96 ? 5.407 -0.498 13.583 1.00 97.00 96 LEU A C 1
ATOM 746 O O . LEU A 1 96 ? 6.402 -0.629 14.292 1.00 97.00 96 LEU A O 1
ATOM 750 N N . GLU A 1 97 ? 5.469 0.015 12.354 1.00 94.56 97 GLU A N 1
ATOM 751 C CA . GLU A 1 97 ? 6.684 0.595 11.767 1.00 94.56 97 GLU A CA 1
ATOM 752 C C . GLU A 1 97 ? 6.942 2.043 12.244 1.00 94.56 97 GLU A C 1
ATOM 754 O O . GLU A 1 97 ? 7.965 2.635 11.904 1.00 94.56 97 GLU A O 1
ATOM 759 N N . GLY A 1 98 ? 6.053 2.613 13.067 1.00 95.38 98 GLY A N 1
ATOM 760 C CA . GLY A 1 98 ? 6.199 3.943 13.665 1.00 95.38 98 GLY A CA 1
ATOM 761 C C . GLY A 1 98 ? 5.609 5.083 12.833 1.00 95.38 98 GLY A C 1
ATOM 762 O O . GLY A 1 98 ? 6.024 6.230 12.989 1.00 95.38 98 GLY A O 1
ATOM 763 N N . PHE A 1 99 ? 4.675 4.792 11.924 1.00 97.12 99 PHE A N 1
ATOM 764 C CA . PHE A 1 99 ? 3.967 5.822 11.168 1.00 97.12 99 PHE A CA 1
ATOM 765 C C . PHE A 1 99 ? 2.693 6.242 11.914 1.00 97.12 99 PHE A C 1
ATOM 767 O O . PHE A 1 99 ? 1.659 5.582 11.811 1.00 97.12 99 PHE A O 1
ATOM 774 N N . ASP A 1 100 ? 2.774 7.351 12.655 1.00 97.56 100 ASP A N 1
ATOM 775 C CA . ASP A 1 100 ? 1.721 7.828 13.569 1.00 97.56 100 ASP A CA 1
ATOM 776 C C . ASP A 1 100 ? 0.335 7.925 12.911 1.00 97.56 100 ASP A C 1
ATOM 778 O O . ASP A 1 100 ? -0.653 7.453 13.468 1.00 97.56 100 ASP A O 1
ATOM 782 N N . THR A 1 101 ? 0.251 8.444 11.681 1.00 97.50 101 THR A N 1
ATOM 783 C CA . THR A 1 101 ? -1.024 8.545 10.945 1.00 97.50 101 THR A CA 1
ATOM 784 C C . THR A 1 101 ? -1.647 7.168 10.671 1.00 97.50 101 THR A C 1
ATOM 786 O O . THR A 1 101 ? -2.866 7.031 10.620 1.00 97.50 101 THR A O 1
ATOM 789 N N . GLY A 1 102 ? -0.830 6.120 10.537 1.00 97.19 102 GLY A N 1
ATOM 790 C CA . GLY A 1 102 ?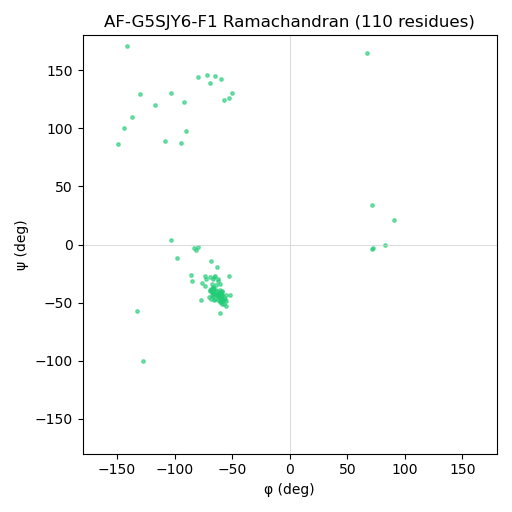 -1.307 4.740 10.444 1.00 97.19 102 GLY A CA 1
ATOM 791 C C . GLY A 1 102 ? -1.951 4.259 11.746 1.00 97.19 102 GLY A C 1
ATOM 792 O O . GLY A 1 102 ? -2.980 3.585 11.696 1.00 97.19 102 GLY A O 1
ATOM 793 N N . CYS A 1 103 ? -1.396 4.645 12.900 1.00 97.62 103 CYS A N 1
ATOM 794 C CA . CYS A 1 103 ? -1.981 4.362 14.212 1.00 97.62 103 CYS A CA 1
ATOM 795 C C . CYS A 1 103 ? -3.324 5.076 14.400 1.00 97.62 103 CYS A C 1
ATOM 797 O O . CYS A 1 103 ? -4.300 4.444 14.795 1.00 97.62 103 CYS A O 1
ATOM 799 N N . GLU A 1 104 ? -3.391 6.367 14.066 1.00 97.50 104 GLU A N 1
ATOM 800 C CA . GLU A 1 104 ? -4.604 7.186 14.199 1.00 97.50 104 GLU A CA 1
ATOM 801 C C . GLU A 1 104 ? -5.773 6.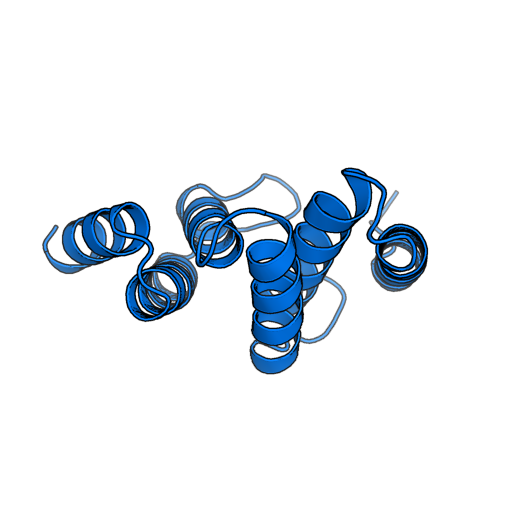623 13.377 1.00 97.50 104 GLU A C 1
ATOM 803 O O . GLU A 1 104 ? -6.890 6.472 13.882 1.00 97.50 104 G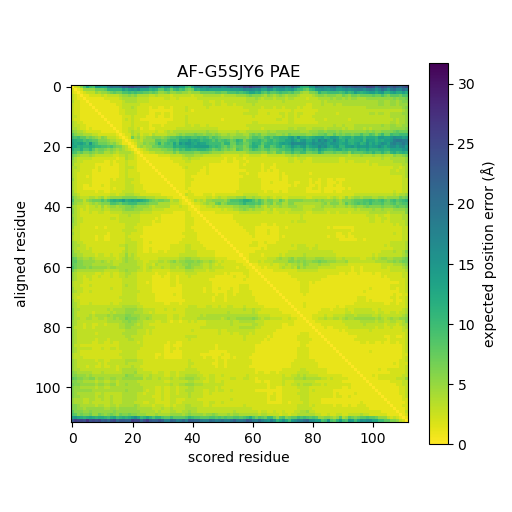LU A O 1
ATOM 808 N N . GLU A 1 105 ? -5.520 6.264 12.116 1.00 97.75 105 GLU A N 1
ATOM 809 C CA . GLU A 1 105 ? -6.542 5.662 11.256 1.00 97.75 105 GLU A CA 1
ATOM 810 C C . GLU A 1 105 ? -6.937 4.263 11.739 1.00 97.75 105 GLU A C 1
ATOM 812 O O . GLU A 1 105 ? -8.124 3.930 11.763 1.00 97.75 105 GLU A O 1
ATOM 817 N N . PHE A 1 106 ? -5.971 3.446 12.180 1.00 97.62 106 PHE A N 1
ATOM 818 C CA . PHE A 1 106 ? -6.264 2.138 12.766 1.00 97.62 106 PHE A CA 1
ATOM 819 C C . PHE A 1 106 ? -7.213 2.268 13.963 1.00 97.62 106 PHE A C 1
ATOM 821 O O . PHE A 1 106 ? -8.264 1.626 13.980 1.00 97.62 106 PHE A O 1
ATOM 828 N N . GLU A 1 107 ? -6.891 3.141 14.920 1.00 96.94 107 GLU A N 1
ATOM 829 C CA . GLU A 1 107 ? -7.718 3.394 16.101 1.00 96.94 107 GLU A CA 1
ATOM 830 C C . GLU A 1 107 ? -9.104 3.930 15.731 1.00 96.94 107 GLU A C 1
ATOM 832 O O . GLU A 1 107 ? -10.114 3.484 16.279 1.00 96.94 107 GLU A O 1
ATOM 837 N N . THR A 1 108 ? -9.176 4.851 14.769 1.00 96.50 108 THR A N 1
ATOM 838 C CA . THR A 1 108 ? -10.445 5.402 14.273 1.00 96.50 108 THR A CA 1
ATOM 839 C C . THR A 1 108 ? -11.344 4.300 13.711 1.00 96.50 108 THR A C 1
ATOM 841 O O . THR A 1 108 ? -12.539 4.246 14.004 1.00 96.50 108 THR A O 1
ATOM 844 N N . LEU A 1 109 ? -10.773 3.371 12.944 1.00 95.00 109 LEU A N 1
ATOM 845 C CA . LEU A 1 109 ? -11.499 2.255 12.339 1.00 95.00 109 LEU A CA 1
ATOM 846 C C . LEU A 1 109 ? -11.892 1.154 13.329 1.00 95.00 109 LEU A C 1
ATOM 848 O O . LEU A 1 109 ? -12.866 0.439 13.057 1.00 95.00 109 LEU A O 1
ATOM 852 N N . THR A 1 110 ? -11.149 0.975 14.426 1.00 94.69 110 THR A N 1
ATOM 853 C CA . THR A 1 110 ? -11.480 -0.003 15.475 1.00 94.69 110 THR A CA 1
ATOM 854 C C . THR A 1 110 ? -12.468 0.530 16.504 1.00 94.69 110 THR A C 1
ATOM 856 O O . THR A 1 110 ? -13.240 -0.257 17.047 1.00 94.69 110 THR A O 1
ATOM 859 N N . ASN A 1 111 ? -12.439 1.836 16.780 1.00 90.50 111 ASN A N 1
ATOM 860 C CA . ASN A 1 111 ? -13.221 2.460 17.850 1.00 90.50 111 ASN A CA 1
ATOM 861 C C . ASN A 1 111 ? -14.530 3.108 17.366 1.00 90.50 111 ASN A C 1
ATOM 863 O O . ASN A 1 111 ? -15.356 3.477 18.202 1.00 90.50 111 ASN A O 1
ATOM 867 N N . GLY A 1 112 ? -14.715 3.257 16.049 1.00 63.47 112 GLY A N 1
ATOM 868 C CA . GLY A 1 112 ? -15.966 3.688 15.409 1.00 63.47 112 GLY A CA 1
ATOM 869 C C . GLY A 1 112 ? -16.860 2.529 14.987 1.00 63.47 112 GLY A C 1
ATOM 870 O O . GLY A 1 112 ? -18.080 2.630 15.242 1.00 63.47 112 GLY A O 1
#